Protein AF-A0A966WWI1-F1 (afdb_monomer)

Nearest PDB structures (foldseek):
  3v1c-assembly1_A  TM=8.280E-01  e=9.889E-01  synthetic construct
  4c2m-assembly2_S  TM=5.912E-01  e=1.799E+00  Saccharomyces cerevisiae

Foldseek 3Di:
DDDDPDDDDDPDPPPPPDDPCPPPDDPLVVVLVVLVVQLVVCVVVVVVVSNVVSVVVNCVSVVVPPDPDD

Structure (mmCIF, N/CA/C/O backbone):
data_AF-A0A966WWI1-F1
#
_entry.id   AF-A0A966WWI1-F1
#
loop_
_atom_site.group_PDB
_atom_site.id
_atom_site.type_symbol
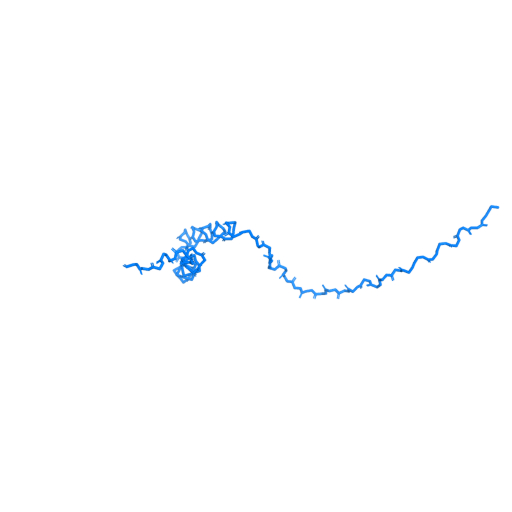_atom_site.label_atom_id
_atom_site.label_alt_id
_atom_site.label_comp_id
_atom_site.label_asym_id
_atom_site.label_entity_id
_atom_site.label_seq_id
_atom_site.pdbx_PDB_ins_code
_atom_site.Cartn_x
_atom_site.Cartn_y
_atom_site.Cartn_z
_atom_site.occupancy
_atom_site.B_iso_or_equiv
_atom_site.auth_seq_id
_atom_site.auth_comp_id
_atom_site.auth_asym_id
_atom_site.auth_atom_id
_atom_site.pdbx_PDB_model_num
ATOM 1 N N . MET A 1 1 ? 15.549 57.728 -27.677 1.00 52.28 1 MET A N 1
ATOM 2 C CA . MET A 1 1 ? 15.506 56.500 -26.851 1.00 52.28 1 MET A CA 1
ATOM 3 C C . MET A 1 1 ? 14.064 56.016 -26.789 1.00 52.28 1 MET A C 1
ATOM 5 O O . MET A 1 1 ? 13.276 56.686 -26.143 1.00 52.28 1 MET A O 1
ATOM 9 N N . ALA A 1 2 ? 13.722 54.958 -27.535 1.00 48.62 2 ALA A N 1
ATOM 10 C CA . ALA A 1 2 ? 12.478 54.155 -27.503 1.00 48.62 2 ALA A CA 1
ATOM 11 C C . ALA A 1 2 ? 12.435 53.355 -28.825 1.00 48.62 2 ALA A C 1
ATOM 13 O O . ALA A 1 2 ? 12.842 53.893 -29.846 1.00 48.62 2 ALA A O 1
ATOM 14 N N . ASN A 1 3 ? 11.976 52.116 -28.956 1.00 47.81 3 ASN A N 1
ATOM 15 C CA . ASN A 1 3 ? 11.578 51.075 -28.019 1.00 47.81 3 ASN A CA 1
ATOM 16 C C . ASN A 1 3 ? 11.723 49.748 -28.801 1.00 47.81 3 ASN A C 1
ATOM 18 O O . ASN A 1 3 ? 11.434 49.698 -29.999 1.00 47.81 3 ASN A O 1
ATOM 22 N N . HIS A 1 4 ? 12.198 48.692 -28.144 1.00 54.84 4 HIS A N 1
ATOM 23 C CA . HIS A 1 4 ? 12.410 47.363 -28.725 1.00 54.84 4 HIS A CA 1
ATOM 24 C C . HIS A 1 4 ? 11.080 46.711 -29.147 1.00 54.84 4 HIS A C 1
ATOM 26 O O . HIS A 1 4 ? 10.226 46.444 -28.305 1.00 54.84 4 HIS A O 1
ATOM 32 N N . HIS A 1 5 ? 10.926 46.392 -30.436 1.00 60.44 5 HIS A N 1
ATOM 33 C CA . HIS A 1 5 ? 9.831 45.556 -30.935 1.00 60.44 5 HIS A CA 1
ATOM 34 C C . HIS A 1 5 ? 10.181 44.076 -30.740 1.00 60.44 5 HIS A C 1
ATOM 36 O O . HIS A 1 5 ? 10.621 43.388 -31.658 1.00 60.44 5 HIS A O 1
ATOM 42 N N . SER A 1 6 ? 9.992 43.592 -29.514 1.00 63.16 6 SER A N 1
ATOM 43 C CA . SER A 1 6 ? 9.944 42.164 -29.204 1.00 63.16 6 SER A CA 1
ATOM 44 C C . SER A 1 6 ? 8.533 41.650 -29.461 1.00 63.16 6 SER A C 1
ATOM 46 O O . SER A 1 6 ? 7.627 41.952 -28.691 1.00 63.16 6 SER A O 1
ATOM 48 N N . GLN A 1 7 ? 8.336 40.838 -30.498 1.00 54.72 7 GLN A N 1
ATOM 49 C CA . GLN A 1 7 ? 7.151 39.984 -30.586 1.00 54.72 7 GLN A CA 1
ATOM 50 C C . GLN A 1 7 ? 7.586 38.549 -30.855 1.00 54.72 7 GLN A C 1
ATOM 52 O O . GLN A 1 7 ? 7.815 38.117 -31.980 1.00 54.72 7 GLN A O 1
ATOM 57 N N . ARG A 1 8 ? 7.743 37.829 -29.747 1.00 5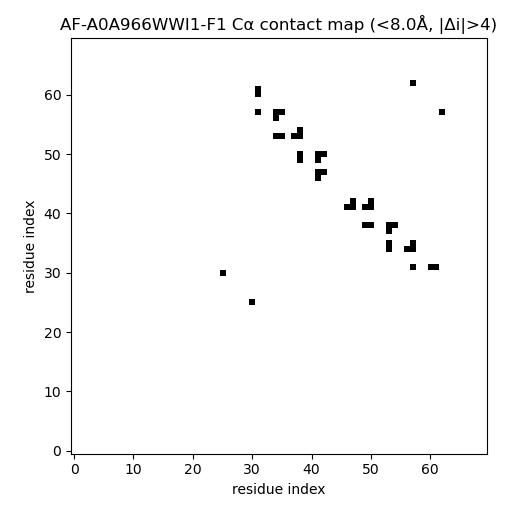7.19 8 ARG A N 1
ATOM 58 C CA . ARG A 1 8 ? 7.869 36.379 -29.690 1.00 57.19 8 ARG A CA 1
ATOM 59 C C . ARG A 1 8 ? 6.438 35.824 -29.630 1.00 57.19 8 ARG A C 1
ATOM 61 O O . ARG A 1 8 ? 5.687 36.277 -28.766 1.00 57.19 8 ARG A O 1
ATOM 68 N N . PRO A 1 9 ? 6.029 34.885 -30.497 1.00 52.03 9 PRO A N 1
ATOM 69 C CA . PRO A 1 9 ? 4.711 34.275 -30.386 1.00 52.03 9 PRO A CA 1
ATOM 70 C C . PRO A 1 9 ? 4.656 33.434 -29.105 1.00 52.03 9 PRO A C 1
ATOM 72 O O . PRO A 1 9 ? 5.459 32.521 -28.909 1.00 52.03 9 PRO A O 1
ATOM 75 N N . THR A 1 10 ? 3.731 33.766 -28.207 1.00 60.53 10 THR A N 1
ATOM 76 C CA . THR A 1 10 ? 3.377 32.930 -27.061 1.00 60.53 10 THR A CA 1
ATOM 77 C C . THR A 1 10 ? 2.426 31.831 -27.543 1.00 60.53 10 THR A C 1
ATOM 79 O O . THR A 1 10 ? 1.346 32.138 -28.052 1.00 60.53 10 THR A O 1
ATOM 82 N N . PRO A 1 11 ? 2.762 30.535 -27.413 1.00 52.47 11 PRO A N 1
ATOM 83 C CA . PRO A 1 11 ? 1.751 29.507 -27.544 1.00 52.47 11 PRO A CA 1
ATOM 84 C C . PRO A 1 11 ? 0.826 29.595 -26.330 1.00 52.47 11 PRO A C 1
ATOM 86 O O . PRO A 1 11 ? 1.237 29.421 -25.184 1.00 52.47 11 PRO A O 1
ATOM 89 N N . SER A 1 12 ? -0.423 29.930 -26.643 1.00 50.03 12 SER A N 1
ATOM 90 C CA . SER A 1 12 ? -1.644 29.719 -25.874 1.00 50.03 12 SER A CA 1
ATOM 91 C C . SER A 1 12 ? -1.469 28.688 -24.754 1.00 50.03 12 SER A C 1
ATOM 93 O O . SER A 1 12 ? -1.265 27.498 -25.008 1.00 50.03 12 SER A O 1
ATOM 95 N N . ALA A 1 13 ? -1.556 29.161 -23.509 1.00 54.31 13 ALA A N 1
ATOM 96 C CA . ALA A 1 13 ? -1.722 28.313 -22.344 1.00 54.31 13 ALA A CA 1
ATOM 97 C C . ALA A 1 13 ? -3.020 27.520 -22.528 1.00 54.31 13 ALA A C 1
ATOM 99 O O . ALA A 1 13 ? -4.120 28.013 -22.270 1.00 54.31 13 ALA A O 1
ATOM 100 N N . ARG A 1 14 ? -2.894 26.287 -23.028 1.00 53.72 14 ARG A N 1
ATOM 101 C CA . ARG A 1 14 ? -3.976 25.311 -22.991 1.00 5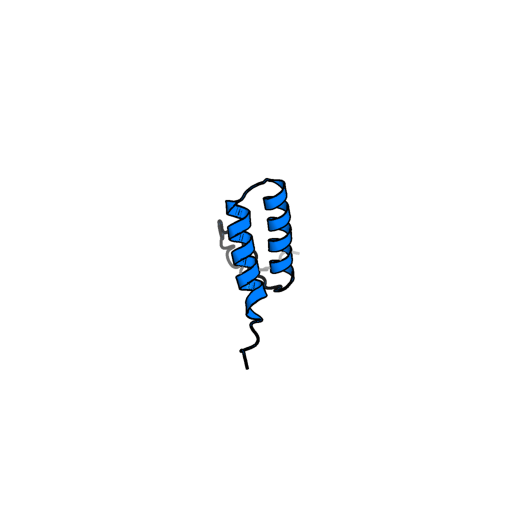3.72 14 ARG A CA 1
ATOM 102 C C . ARG A 1 14 ? -4.263 25.073 -21.517 1.00 53.72 14 ARG A C 1
ATOM 104 O O . ARG A 1 14 ? -3.471 24.453 -20.817 1.00 53.72 14 ARG A O 1
ATOM 111 N N . SER A 1 15 ? -5.387 25.611 -21.065 1.00 53.88 15 SER A N 1
ATOM 112 C CA . SER A 1 15 ? -6.027 25.231 -19.817 1.00 53.88 15 SER A CA 1
ATOM 113 C C . SER A 1 15 ? -6.337 23.734 -19.894 1.00 53.88 15 SER A C 1
ATOM 115 O O . SER A 1 15 ? -7.344 23.319 -20.465 1.00 53.88 15 SER A O 1
ATOM 117 N N . CYS A 1 16 ? -5.419 22.900 -19.410 1.00 42.94 16 CYS A N 1
ATOM 118 C CA . CYS A 1 16 ? -5.661 21.488 -19.152 1.00 42.94 16 CYS A CA 1
ATOM 119 C C . CYS A 1 16 ? -6.266 21.374 -17.754 1.00 42.94 16 CYS A C 1
ATOM 121 O O . CYS A 1 16 ? -5.604 21.065 -16.766 1.00 42.94 16 CYS A O 1
ATOM 123 N N . ALA A 1 17 ? -7.559 21.674 -17.683 1.00 50.78 17 ALA A N 1
ATOM 124 C CA . ALA A 1 17 ? -8.366 21.343 -16.532 1.00 50.78 17 ALA A CA 1
ATOM 125 C C . ALA A 1 17 ? -8.323 19.823 -16.291 1.00 50.78 17 ALA A C 1
ATOM 127 O O . ALA A 1 17 ? -8.637 19.025 -17.171 1.00 50.78 17 ALA A O 1
ATOM 128 N N . ASN A 1 18 ? -7.990 19.471 -15.052 1.00 49.00 18 ASN A N 1
ATOM 129 C CA . ASN A 1 18 ? -8.516 18.314 -14.344 1.00 49.00 18 ASN A CA 1
ATOM 130 C C . ASN A 1 18 ? -8.157 16.923 -14.902 1.00 49.00 18 ASN A C 1
ATOM 132 O O . ASN A 1 18 ? -9.009 16.185 -15.389 1.00 49.00 18 ASN A O 1
ATOM 136 N N . GLN A 1 19 ? -6.911 16.501 -14.690 1.00 53.12 19 GLN A N 1
ATOM 137 C CA . GLN A 1 19 ? -6.657 15.097 -14.372 1.00 53.12 19 GLN A CA 1
ATOM 138 C C . GLN A 1 19 ? -5.799 15.029 -13.108 1.00 53.12 19 GLN A C 1
ATOM 140 O O . GLN A 1 19 ? -4.740 15.661 -13.084 1.00 53.12 19 GLN A O 1
ATOM 145 N N . PRO A 1 20 ? -6.200 14.280 -12.059 1.00 50.50 20 PRO A N 1
ATOM 146 C CA . PRO A 1 20 ? -5.243 13.869 -11.049 1.00 50.50 20 PRO A CA 1
ATOM 147 C C . PRO A 1 20 ? -4.190 13.059 -11.796 1.00 50.50 20 PRO A C 1
ATOM 149 O O . PRO A 1 20 ? -4.466 11.967 -12.291 1.00 50.50 20 PRO A O 1
ATOM 152 N N . GLN A 1 21 ? -3.011 13.656 -11.943 1.00 51.31 21 GLN A N 1
ATOM 153 C CA . GLN A 1 21 ? -1.811 13.033 -12.470 1.00 51.31 21 GLN A CA 1
ATOM 154 C C . GLN A 1 21 ? -1.466 11.877 -11.522 1.00 51.31 21 GLN A C 1
ATOM 156 O O . GLN A 1 21 ? -0.642 12.018 -10.621 1.00 51.31 21 GLN A O 1
ATOM 161 N N . LYS A 1 22 ? -2.160 10.741 -11.669 1.00 54.66 22 LYS A N 1
ATOM 162 C CA . LYS A 1 22 ? -1.734 9.449 -11.143 1.00 54.66 22 LYS A CA 1
ATOM 163 C C . LYS A 1 22 ? -0.407 9.202 -11.829 1.00 54.66 22 LYS A C 1
ATOM 165 O O . LYS A 1 22 ? -0.371 8.925 -13.021 1.00 54.66 22 LYS A O 1
ATOM 170 N N . SER A 1 23 ? 0.651 9.488 -11.088 1.00 56.84 23 SER A N 1
ATOM 171 C CA . SER A 1 23 ? 2.027 9.594 -11.535 1.00 56.84 23 SER A CA 1
ATOM 172 C C . SER A 1 23 ? 2.409 8.337 -12.311 1.00 56.84 23 SER A C 1
ATOM 174 O O . SER A 1 23 ? 2.747 7.313 -11.729 1.00 56.84 23 SER A O 1
ATOM 176 N N . ALA A 1 24 ? 2.310 8.425 -13.634 1.00 59.06 24 ALA A N 1
ATOM 177 C CA . ALA A 1 24 ? 2.607 7.365 -14.587 1.00 59.06 24 ALA A CA 1
ATOM 178 C C . ALA A 1 24 ? 4.120 7.235 -14.846 1.00 59.06 24 ALA A C 1
ATOM 180 O O . ALA A 1 24 ? 4.544 6.964 -15.963 1.00 59.06 24 ALA A O 1
ATOM 181 N N . TYR A 1 25 ? 4.942 7.442 -13.820 1.00 52.59 25 TYR A N 1
ATOM 182 C CA . TYR A 1 25 ? 6.394 7.293 -13.893 1.00 52.59 25 TYR A CA 1
ATOM 183 C C . TYR A 1 25 ? 6.774 6.257 -12.827 1.00 52.59 25 TYR A C 1
ATOM 185 O O . TYR A 1 25 ? 6.857 6.574 -11.646 1.00 52.59 25 TYR A O 1
ATOM 193 N N . ALA A 1 26 ? 6.648 4.967 -13.140 1.00 57.00 26 ALA A N 1
ATOM 194 C CA . ALA A 1 26 ? 7.681 4.173 -13.815 1.00 57.00 26 ALA A CA 1
ATOM 195 C C . ALA A 1 26 ? 8.984 4.077 -13.004 1.00 57.00 26 ALA A C 1
ATOM 197 O O . ALA A 1 26 ? 10.078 4.280 -13.515 1.00 57.00 26 ALA A O 1
ATOM 198 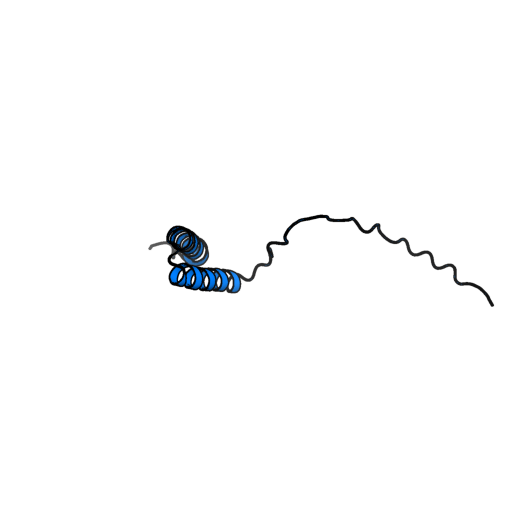N N . GLU A 1 27 ? 8.844 3.737 -11.729 1.00 55.81 27 GLU A N 1
ATOM 199 C CA . GLU A 1 27 ? 9.942 3.283 -10.891 1.00 55.81 27 GLU A CA 1
ATOM 200 C C . GLU A 1 27 ? 9.478 1.968 -10.267 1.00 55.81 27 GLU A C 1
ATOM 202 O O . GLU A 1 27 ? 8.802 1.950 -9.241 1.00 55.81 27 GLU A O 1
ATOM 207 N N . GLY A 1 28 ? 9.699 0.864 -10.991 1.00 59.50 28 GLY A N 1
ATOM 208 C CA . GLY A 1 28 ? 9.083 -0.442 -10.713 1.00 59.50 28 GLY A CA 1
ATOM 209 C C . GLY A 1 28 ? 9.303 -0.968 -9.288 1.00 59.50 28 GLY A C 1
ATOM 210 O O . GLY A 1 28 ? 8.481 -1.739 -8.806 1.00 59.50 28 GLY A O 1
ATOM 211 N N . GLY A 1 29 ? 10.343 -0.496 -8.588 1.00 64.62 29 GLY A N 1
ATOM 212 C CA . GLY A 1 29 ? 10.544 -0.734 -7.152 1.00 64.62 29 GLY A CA 1
ATOM 213 C C . GLY A 1 29 ? 9.647 0.135 -6.265 1.00 64.62 29 GLY A C 1
ATOM 214 O O . GLY A 1 29 ? 8.881 -0.386 -5.458 1.00 64.62 29 GLY A O 1
ATOM 215 N N . HIS A 1 30 ? 9.638 1.452 -6.493 1.00 80.31 30 HIS A N 1
ATOM 216 C CA . HIS A 1 30 ? 8.888 2.402 -5.664 1.00 80.31 30 HIS A CA 1
ATOM 217 C C . HIS A 1 30 ? 7.373 2.183 -5.705 1.00 80.31 30 HIS A C 1
ATOM 219 O O . HIS A 1 30 ? 6.657 2.567 -4.777 1.00 80.31 30 HIS A O 1
ATOM 225 N N . GLN A 1 31 ? 6.843 1.610 -6.787 1.00 83.94 31 GLN A N 1
ATOM 226 C CA . GLN A 1 31 ? 5.425 1.266 -6.853 1.00 83.94 31 GLN A CA 1
ATOM 227 C C . GLN A 1 31 ? 5.076 0.086 -5.938 1.00 83.94 31 GLN A C 1
ATOM 229 O O . GLN A 1 31 ? 4.041 0.141 -5.272 1.00 83.94 31 GLN A O 1
ATOM 234 N N . LEU A 1 32 ? 5.930 -0.939 -5.876 1.00 86.62 32 LEU A N 1
ATOM 235 C CA . LEU A 1 32 ? 5.742 -2.078 -4.981 1.00 86.62 32 LEU A CA 1
ATOM 236 C C . LEU A 1 32 ? 5.819 -1.622 -3.519 1.00 86.62 32 LEU A C 1
ATOM 238 O O . LEU A 1 32 ? 4.885 -1.870 -2.762 1.00 86.62 32 LEU A O 1
ATOM 242 N N . GLU A 1 33 ? 6.823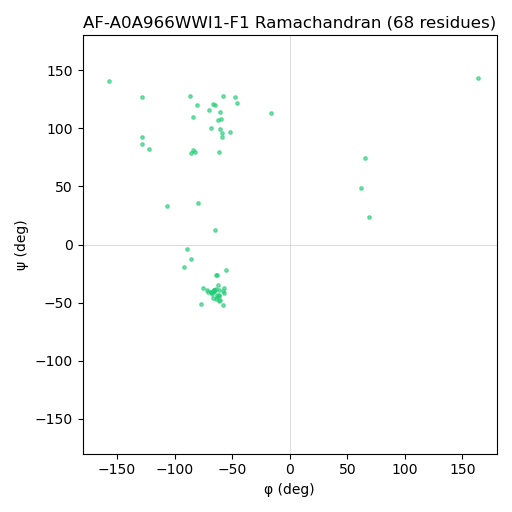 -0.814 -3.171 1.00 87.69 33 GLU A N 1
ATOM 243 C CA . GLU A 1 33 ? 6.973 -0.240 -1.824 1.00 87.69 33 GLU A CA 1
ATOM 244 C C . GLU A 1 33 ? 5.747 0.585 -1.395 1.00 87.69 33 GLU A C 1
ATOM 246 O O . GLU A 1 33 ? 5.280 0.501 -0.257 1.00 87.69 33 GLU A O 1
ATOM 251 N N . LYS A 1 34 ? 5.160 1.367 -2.312 1.00 89.31 34 LYS A N 1
ATOM 252 C CA . LYS A 1 34 ? 3.917 2.112 -2.041 1.00 89.31 34 LYS A CA 1
ATOM 253 C C . LYS A 1 34 ? 2.734 1.185 -1.769 1.00 89.31 34 LYS A C 1
ATOM 255 O O . LYS A 1 34 ? 1.900 1.509 -0.919 1.00 89.31 34 LYS A O 1
ATOM 260 N N . LEU A 1 35 ? 2.633 0.068 -2.489 1.00 91.44 35 LEU A N 1
ATOM 261 C CA . LEU A 1 35 ? 1.587 -0.929 -2.263 1.00 91.44 35 LEU A CA 1
ATOM 262 C C . LEU A 1 35 ? 1.791 -1.648 -0.924 1.00 91.44 35 LEU A C 1
ATOM 264 O O . LEU A 1 35 ? 0.821 -1.815 -0.185 1.00 91.44 35 LEU A O 1
ATOM 268 N N . GLU A 1 36 ? 3.028 -1.997 -0.569 1.00 91.00 36 G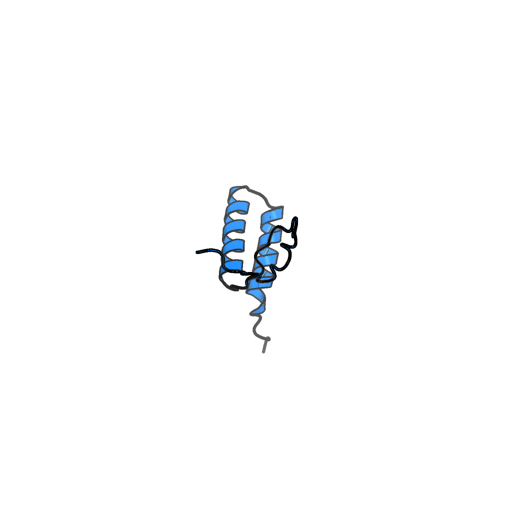LU A N 1
ATOM 269 C CA . GLU A 1 36 ? 3.377 -2.602 0.723 1.00 91.00 36 GLU A CA 1
ATOM 270 C C . GLU A 1 36 ? 3.081 -1.658 1.897 1.00 91.00 36 GLU A C 1
ATOM 272 O O . GLU A 1 36 ? 2.46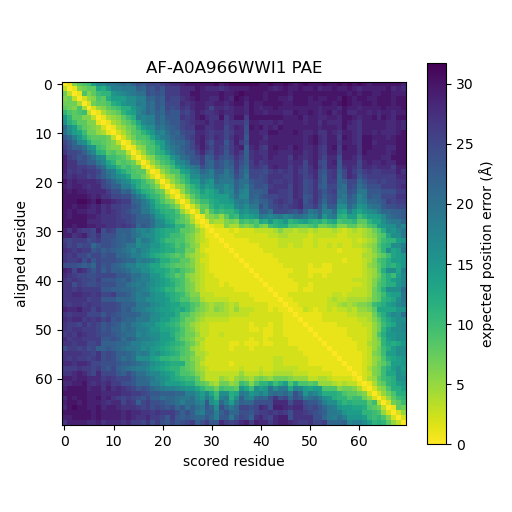8 -2.062 2.889 1.00 91.00 36 GLU A O 1
ATOM 277 N N . PHE A 1 37 ? 3.420 -0.373 1.761 1.00 93.75 37 PHE A N 1
ATOM 278 C CA . PHE A 1 37 ? 3.077 0.639 2.757 1.00 93.75 37 PHE A CA 1
ATOM 279 C C . PHE A 1 37 ? 1.555 0.799 2.899 1.00 93.75 37 PHE A C 1
ATOM 281 O O . PHE A 1 37 ? 1.023 0.808 4.012 1.00 93.75 37 PHE A O 1
ATOM 288 N N . ALA A 1 38 ? 0.824 0.872 1.782 1.00 94.81 38 ALA A N 1
ATOM 289 C CA . ALA A 1 38 ? -0.636 0.934 1.803 1.00 94.81 38 ALA A CA 1
ATOM 290 C C . ALA A 1 38 ? -1.264 -0.324 2.430 1.00 94.81 38 ALA A C 1
ATOM 292 O O . ALA A 1 38 ? -2.283 -0.213 3.117 1.00 94.81 38 ALA A O 1
ATOM 293 N N . LEU A 1 39 ? -0.657 -1.499 2.229 1.00 93.88 39 LEU A N 1
ATOM 294 C CA . LEU A 1 39 ? -1.095 -2.763 2.820 1.00 93.88 39 LEU A CA 1
ATOM 295 C C . LEU A 1 39 ? -0.919 -2.743 4.339 1.00 93.88 39 LEU A C 1
ATOM 297 O O . LEU A 1 39 ? -1.864 -3.065 5.057 1.00 93.88 39 LEU A O 1
ATOM 301 N N . ALA A 1 40 ? 0.232 -2.290 4.839 1.00 95.81 40 ALA A N 1
ATOM 302 C CA . ALA A 1 40 ? 0.457 -2.118 6.274 1.00 95.81 40 ALA A CA 1
ATOM 303 C C . ALA A 1 40 ? -0.586 -1.172 6.906 1.00 95.81 40 ALA A C 1
ATOM 305 O O . ALA A 1 40 ? -1.152 -1.463 7.965 1.00 95.81 40 ALA A O 1
ATOM 306 N N . VAL A 1 41 ? -0.926 -0.074 6.224 1.00 96.50 41 VAL A N 1
ATOM 307 C CA . VAL A 1 41 ? -1.984 0.850 6.671 1.00 96.50 41 VAL A CA 1
ATOM 308 C C . VAL A 1 41 ? -3.369 0.188 6.652 1.00 96.50 41 VAL A C 1
ATOM 310 O O . VAL A 1 41 ? -4.158 0.385 7.573 1.00 96.50 41 VAL A O 1
ATOM 313 N N . ALA A 1 42 ? -3.688 -0.618 5.640 1.00 96.25 42 ALA A N 1
ATOM 314 C CA . ALA A 1 42 ? -4.962 -1.335 5.574 1.00 96.25 42 ALA A CA 1
ATOM 315 C C . ALA A 1 42 ? -5.093 -2.387 6.692 1.00 96.25 42 ALA A C 1
ATOM 317 O O . ALA A 1 42 ? -6.156 -2.491 7.305 1.00 96.25 42 ALA A O 1
ATOM 318 N N . ILE A 1 43 ? -4.002 -3.096 7.012 1.00 95.06 43 ILE A N 1
ATOM 319 C CA . ILE A 1 43 ? -3.930 -4.053 8.129 1.00 95.06 43 ILE A CA 1
ATOM 320 C C . ILE A 1 43 ? -4.177 -3.348 9.463 1.00 95.06 43 ILE A C 1
ATOM 322 O O . ILE A 1 43 ? -5.021 -3.792 10.235 1.00 95.06 43 ILE A O 1
ATOM 326 N N . THR A 1 44 ? -3.503 -2.223 9.722 1.00 96.31 44 THR A N 1
ATOM 327 C CA . THR A 1 44 ? -3.692 -1.476 10.984 1.00 96.31 44 THR A CA 1
ATOM 328 C C . THR A 1 44 ? -5.106 -0.910 11.134 1.00 96.31 44 THR A C 1
ATOM 330 O O . THR A 1 44 ? -5.582 -0.737 12.253 1.00 96.31 44 THR A O 1
ATOM 333 N N . ARG A 1 45 ? -5.800 -0.657 10.020 1.00 95.19 45 ARG A N 1
ATOM 334 C CA . ARG A 1 45 ? -7.203 -0.220 9.991 1.00 95.19 45 ARG A CA 1
ATOM 335 C C . ARG A 1 45 ? -8.221 -1.364 10.042 1.00 95.19 45 ARG A C 1
ATOM 337 O O . ARG A 1 45 ? -9.400 -1.084 10.230 1.00 95.19 45 ARG A O 1
ATOM 344 N N . GLY A 1 46 ? -7.795 -2.616 9.859 1.00 94.94 46 GLY A N 1
ATOM 345 C CA . GLY A 1 46 ? -8.693 -3.771 9.753 1.00 94.94 46 GLY A CA 1
ATOM 346 C C . GLY A 1 46 ? -9.538 -3.793 8.471 1.00 94.94 46 GLY A C 1
ATOM 347 O O . GLY A 1 46 ? -10.607 -4.398 8.449 1.00 94.94 46 GLY A O 1
ATOM 348 N N . ASP A 1 47 ? -9.094 -3.123 7.403 1.00 95.94 47 ASP A N 1
ATOM 349 C CA . ASP A 1 47 ? -9.841 -3.015 6.144 1.00 95.94 47 ASP A CA 1
ATOM 350 C C . ASP A 1 47 ? -9.587 -4.243 5.251 1.00 95.94 47 ASP A C 1
ATOM 352 O O . ASP A 1 47 ? -8.750 -4.231 4.344 1.00 95.94 47 ASP A O 1
ATOM 356 N N . CYS A 1 48 ? -10.295 -5.339 5.538 1.00 93.69 48 CYS A N 1
ATOM 357 C CA . CYS A 1 48 ? -10.101 -6.639 4.887 1.00 93.69 48 CYS A CA 1
ATOM 358 C C . CYS A 1 48 ? -10.242 -6.598 3.357 1.00 93.69 48 CYS A C 1
ATOM 360 O O . CYS A 1 48 ? -9.478 -7.266 2.661 1.00 93.69 48 CYS A O 1
ATOM 362 N N . GLN A 1 49 ? -11.171 -5.802 2.814 1.00 94.69 49 GLN A N 1
ATOM 363 C CA . GLN A 1 49 ? -11.329 -5.686 1.359 1.00 94.69 49 GLN A CA 1
ATOM 364 C C . GLN A 1 49 ? -10.136 -4.980 0.715 1.00 94.69 49 GLN A C 1
ATOM 366 O O . GLN A 1 49 ? -9.672 -5.384 -0.353 1.00 94.69 49 GLN A O 1
ATOM 371 N N . ARG A 1 50 ? -9.632 -3.924 1.359 1.00 93.62 50 ARG A N 1
ATOM 372 C CA . ARG A 1 50 ? -8.446 -3.199 0.898 1.00 93.62 50 ARG A CA 1
ATOM 373 C C . ARG A 1 50 ? -7.200 -4.081 0.965 1.00 93.62 50 ARG A C 1
ATOM 375 O O . ARG A 1 50 ? -6.392 -4.043 0.042 1.00 93.62 50 ARG A O 1
ATOM 382 N N . ILE A 1 51 ? -7.068 -4.878 2.026 1.00 95.25 51 ILE A N 1
ATOM 383 C CA . ILE A 1 51 ? -5.981 -5.849 2.204 1.00 95.25 51 ILE A CA 1
ATOM 384 C C . ILE A 1 51 ? -5.957 -6.840 1.038 1.00 95.25 51 ILE A C 1
ATOM 386 O O . ILE A 1 51 ? -4.915 -6.997 0.408 1.00 95.25 51 ILE A O 1
ATOM 390 N N . ASP A 1 52 ? -7.092 -7.463 0.720 1.00 94.50 52 ASP A N 1
ATOM 391 C CA . ASP A 1 52 ? -7.184 -8.459 -0.353 1.00 94.50 52 ASP A CA 1
ATOM 392 C C . ASP A 1 52 ? -6.800 -7.870 -1.723 1.00 94.50 52 ASP A C 1
ATOM 394 O O . ASP A 1 52 ? -5.914 -8.382 -2.410 1.00 94.50 52 ASP A O 1
ATOM 398 N N . GLN A 1 53 ? -7.350 -6.696 -2.054 1.00 94.06 53 GLN A N 1
ATOM 399 C CA . GLN A 1 53 ? -7.024 -5.984 -3.293 1.00 94.06 53 GLN A CA 1
ATOM 400 C C . GLN A 1 53 ? -5.545 -5.591 -3.395 1.00 94.06 53 GLN A C 1
ATOM 402 O O . GLN A 1 53 ? -4.970 -5.620 -4.485 1.00 94.06 53 GLN A O 1
ATOM 407 N N . LEU A 1 54 ? -4.925 -5.165 -2.291 1.00 94.12 54 LEU A N 1
ATOM 408 C CA . LEU A 1 54 ? -3.511 -4.786 -2.278 1.00 94.12 54 LEU A CA 1
ATOM 409 C C . LEU A 1 54 ? -2.609 -6.015 -2.408 1.00 94.12 54 LEU A C 1
ATOM 411 O O . LEU A 1 54 ? -1.633 -5.957 -3.149 1.00 94.12 54 LEU A O 1
ATOM 415 N N . ARG A 1 55 ? -2.958 -7.140 -1.770 1.00 91.81 55 ARG A N 1
ATOM 416 C CA . ARG A 1 55 ? -2.228 -8.409 -1.926 1.00 91.81 55 ARG A CA 1
ATOM 417 C C . ARG A 1 55 ? -2.264 -8.908 -3.367 1.00 91.81 55 ARG A C 1
ATOM 419 O O . ARG A 1 55 ? -1.219 -9.293 -3.878 1.00 91.81 55 ARG A O 1
ATOM 426 N N . ALA A 1 56 ? -3.420 -8.839 -4.028 1.00 90.94 56 ALA A N 1
ATOM 427 C CA . ALA A 1 56 ? -3.544 -9.199 -5.440 1.00 90.94 56 ALA A CA 1
ATOM 428 C C . ALA A 1 56 ? -2.674 -8.304 -6.342 1.00 90.94 56 ALA A C 1
ATOM 430 O O . ALA A 1 56 ? -1.952 -8.809 -7.193 1.00 90.94 56 ALA A O 1
ATOM 431 N N . GLN A 1 57 ? -2.672 -6.985 -6.113 1.00 89.50 57 GLN A N 1
ATOM 432 C CA . GLN A 1 57 ? -1.829 -6.050 -6.873 1.00 89.50 57 GLN A CA 1
ATOM 433 C C . GLN A 1 57 ? -0.331 -6.262 -6.627 1.00 89.50 57 GLN A C 1
ATOM 435 O O . GLN A 1 57 ? 0.451 -6.167 -7.564 1.00 89.50 57 GLN A O 1
ATOM 440 N N . ILE A 1 58 ? 0.082 -6.551 -5.389 1.00 88.25 58 ILE A N 1
ATOM 441 C CA . ILE A 1 58 ? 1.485 -6.858 -5.070 1.00 88.25 58 ILE A CA 1
ATOM 442 C C . ILE A 1 58 ? 1.902 -8.176 -5.729 1.00 88.25 58 ILE A C 1
ATOM 444 O O . ILE A 1 58 ? 3.005 -8.256 -6.260 1.00 88.25 58 ILE A O 1
ATOM 448 N N . ALA A 1 59 ? 1.031 -9.189 -5.730 1.00 86.31 59 ALA A N 1
ATOM 449 C CA . ALA A 1 59 ? 1.288 -10.459 -6.402 1.00 86.31 59 ALA A CA 1
ATOM 450 C C . ALA A 1 59 ? 1.375 -10.301 -7.927 1.00 86.31 59 ALA A C 1
ATOM 452 O O . ALA A 1 59 ? 2.248 -10.897 -8.531 1.00 86.31 59 ALA A O 1
ATOM 453 N N . ASP A 1 60 ? 0.546 -9.467 -8.550 1.00 84.75 60 ASP A N 1
ATOM 454 C CA . ASP A 1 60 ? 0.617 -9.189 -9.993 1.00 84.75 60 ASP A CA 1
ATOM 455 C C . ASP A 1 60 ? 1.899 -8.415 -10.371 1.00 84.75 60 ASP A C 1
ATOM 457 O O . ASP A 1 60 ? 2.608 -8.758 -11.323 1.00 84.75 60 ASP A O 1
ATOM 461 N N . LEU A 1 61 ? 2.258 -7.411 -9.559 1.00 80.38 61 LEU A N 1
ATOM 462 C CA . LEU A 1 61 ? 3.432 -6.566 -9.793 1.00 80.38 61 LEU A CA 1
ATOM 463 C C . LEU A 1 61 ? 4.757 -7.279 -9.460 1.00 80.38 61 LEU A C 1
ATOM 465 O O . LEU A 1 61 ? 5.754 -7.080 -10.150 1.00 80.38 61 LEU A O 1
ATOM 469 N N . GLY A 1 62 ? 4.779 -8.090 -8.398 1.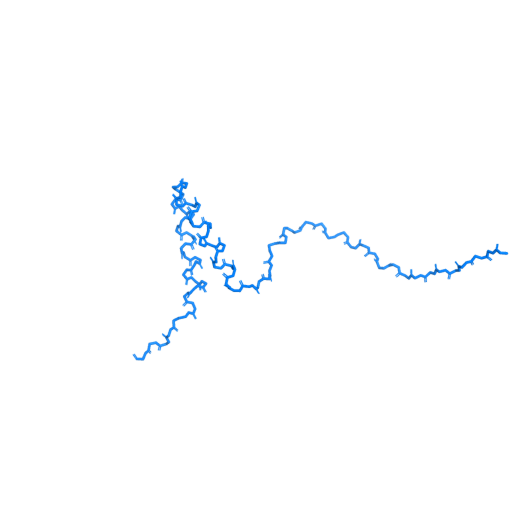00 70.94 62 GLY A N 1
ATOM 470 C CA . GLY A 1 62 ? 5.950 -8.845 -7.932 1.00 70.94 62 GLY A CA 1
ATOM 471 C C . GLY A 1 62 ? 6.053 -10.261 -8.509 1.00 70.94 62 GLY A C 1
ATOM 472 O O . GLY A 1 62 ? 7.136 -10.845 -8.516 1.00 70.94 62 GLY A O 1
ATOM 473 N N . GLY A 1 63 ? 4.939 -10.800 -9.007 1.00 61.88 63 GLY A N 1
ATOM 474 C CA . GLY A 1 63 ? 4.794 -12.151 -9.545 1.00 61.88 63 GLY A CA 1
ATOM 475 C C . GLY A 1 63 ? 5.085 -12.280 -11.032 1.00 61.88 63 GLY A C 1
ATOM 476 O O . GLY A 1 63 ? 5.216 -13.395 -11.490 1.00 61.88 63 GLY A O 1
ATOM 477 N N . ASN A 1 64 ? 5.373 -11.208 -11.780 1.00 54.34 64 ASN A N 1
ATOM 478 C CA . ASN A 1 64 ? 6.007 -11.330 -13.112 1.00 54.34 64 ASN A CA 1
ATOM 479 C C . ASN A 1 64 ? 7.449 -11.910 -13.072 1.00 54.34 64 ASN A C 1
ATOM 481 O O . ASN A 1 64 ? 8.193 -11.845 -14.049 1.00 54.34 64 ASN A O 1
ATOM 485 N N . ARG A 1 65 ? 7.862 -12.473 -11.932 1.00 51.81 65 ARG A N 1
ATOM 486 C CA . ARG A 1 65 ? 9.090 -13.241 -11.719 1.00 51.81 65 ARG A CA 1
ATOM 487 C C . ARG A 1 65 ? 8.782 -14.739 -11.579 1.00 51.81 65 ARG A C 1
ATOM 489 O O . ARG A 1 65 ? 9.451 -15.437 -10.822 1.00 51.81 65 ARG A O 1
ATOM 496 N N . GLU A 1 66 ? 7.760 -15.234 -12.276 1.00 50.47 66 GLU A N 1
ATOM 497 C CA . GLU A 1 66 ? 7.581 -16.673 -12.476 1.00 50.47 66 GLU A CA 1
ATOM 498 C C . GLU A 1 66 ? 8.714 -17.142 -13.396 1.00 50.47 66 GLU A C 1
ATOM 500 O O . GLU A 1 66 ? 8.723 -16.904 -14.603 1.00 50.47 66 GLU 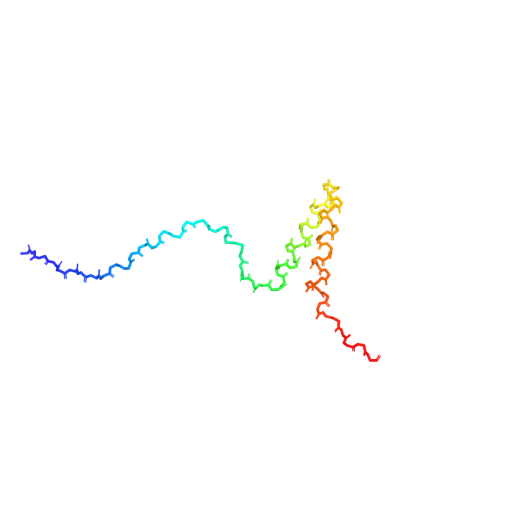A O 1
ATOM 505 N N . GLU A 1 67 ? 9.733 -17.739 -12.785 1.00 51.88 67 GLU A N 1
ATOM 506 C CA . GLU A 1 67 ? 10.655 -18.656 -13.442 1.00 51.88 67 GLU A CA 1
ATOM 507 C C . GLU A 1 67 ? 9.808 -19.638 -14.278 1.00 51.88 67 GLU A C 1
ATOM 509 O O . GLU A 1 67 ? 8.909 -20.269 -13.711 1.00 51.88 67 GLU A O 1
ATOM 514 N N . PRO A 1 68 ? 9.991 -19.744 -15.611 1.00 58.88 68 PRO A N 1
ATOM 515 C CA . PRO A 1 68 ? 9.277 -20.753 -16.373 1.00 58.88 68 PRO A CA 1
ATOM 516 C C . PRO A 1 68 ? 9.704 -22.108 -15.811 1.00 58.88 68 PRO A C 1
ATOM 518 O O . PRO A 1 68 ? 10.879 -22.468 -15.886 1.00 58.88 68 PRO A O 1
ATOM 521 N N . GLY A 1 69 ? 8.754 -22.812 -15.193 1.00 55.91 69 GLY A N 1
ATOM 522 C CA . GLY A 1 69 ? 8.974 -24.135 -14.625 1.00 55.91 69 GLY A CA 1
ATOM 523 C C . GLY A 1 69 ? 9.695 -25.033 -15.627 1.00 55.91 69 GLY A C 1
ATOM 524 O O . GLY A 1 69 ? 9.281 -25.137 -16.785 1.00 55.91 69 GLY A O 1
ATOM 525 N N . THR A 1 70 ? 10.800 -25.621 -15.171 1.00 42.41 70 THR A N 1
ATOM 526 C CA . THR A 1 70 ? 11.539 -26.683 -15.868 1.00 42.41 70 THR A CA 1
ATOM 527 C C . THR A 1 70 ? 10.992 -28.042 -15.460 1.00 42.41 70 THR A C 1
ATOM 529 O O . THR A 1 70 ? 10.577 -28.172 -14.285 1.00 42.41 70 THR A O 1
#

Sequence (70 aa):
MANHHSQRPTPSARSCANQPQKSAYAEGGHQLEKLEFALAVAITRGDCQRIDQLRAQIADLGGNREEPGT

Radius of gyration: 23.68 Å; Cα contacts (8 Å, |Δi|>4): 21; chains: 1; bounding box: 27×83×42 Å

Mean predicted aligned error: 16.01 Å

Secondary structure (DSSP, 8-state):
-------PPP-----------------HHHHHHHHHHHHHHHHHHT-HHHHHHHHHHHHHHHHTT-----

pLDDT: mean 71.47, std 19.15, range [42.41, 96.5]

Solvent-accessible surface area (backbone atoms only — not comparable to full-atom values): 4724 Å² total; per-residue (Å²): 144,87,79,87,88,81,81,77,88,77,80,75,84,75,82,77,78,85,70,87,77,72,74,87,71,89,42,83,63,64,54,50,53,51,45,53,52,51,33,55,53,23,57,79,68,66,38,62,69,58,33,52,56,37,52,53,50,47,45,60,72,64,47,80,68,69,71,81,85,126